Protein AF-A0AAV1F5H0-F1 (afdb_monomer_lite)

InterPro domains:
  IPR002553 Clathrin/coatomer adaptor, adaptin-like, N-terminal [PF01602] (37-139)
  IPR011989 Armadillo-like helical [G3DSA:1.25.10.10] (32-141)
  IPR016024 Armadillo-type fold [SSF48371] (38-141)
  IPR026739 AP complex subunit beta [PTHR11134] (19-136)

Organism: Xyrichtys novacula (NCBI:txid13765)

Radius of gyration: 30.46 Å; chains: 1; bounding box: 46×25×114 Å

Sequence (141 aa):
MSTSSAFNDEKGGSSSVGEPEYGHDPASGGIFSSDYKRHDDLKEMLDSNKDSLKLEAMKRIVAMIARGKNASDLFPAVVKNVACKNIEVKKLVYVYLVRYAEEQQDLALLSISTFQRGLKDPNQLIRASALRVLSYLIEHK

Secondary structure (DSSP, 8-state):
-------------------------TTS--SSSSSTTSSHHHHHHHHSS-HHHHHHHHHHHHHHHHTT---GGGHHHHHHGGG-S-HHHHHHHHHHHHHHHHH-HHHHHHTHHHHHHHTT-S-HHHHHHHHHHHHHHHHT-

Foldseek 3Di:
DDDDDDDDDDDDDDDDDDDPDPPDDVPDDPDPDPVVVVCVLLLVLLVDPDVVSLLVSLVVLLVCVVVVHDPLVCLVSLLVCCPPPDVSSVLSSLVVLLSCLVVPVVSNVVCLVSLVVQCVDPDPSSNVSSVVSVVSNVVVD

pLDDT: mean 75.67, std 20.92, range [33.12, 94.81]

Structure (mmCIF, N/CA/C/O backbone):
data_AF-A0AAV1F5H0-F1
#
_entry.id   AF-A0AAV1F5H0-F1
#
loop_
_atom_site.group_PDB
_atom_site.id
_atom_site.type_symbol
_atom_site.label_atom_id
_atom_site.label_alt_id
_atom_site.label_comp_id
_atom_site.label_asym_id
_atom_site.label_entity_id
_atom_site.label_seq_id
_atom_site.pdbx_PDB_ins_code
_atom_site.Cartn_x
_atom_site.Cartn_y
_atom_site.Cartn_z
_atom_site.occupancy
_atom_site.B_iso_or_equiv
_atom_site.auth_seq_id
_atom_site.auth_comp_id
_atom_site.auth_asym_id
_atom_site.auth_atom_id
_atom_site.pdbx_PDB_model_num
ATOM 1 N N . MET A 1 1 ? -15.104 -1.985 -97.644 1.00 36.28 1 MET A N 1
ATOM 2 C CA . MET A 1 1 ? -14.705 -3.339 -97.200 1.00 36.28 1 MET A CA 1
ATOM 3 C C . MET A 1 1 ? -14.717 -3.261 -95.677 1.00 36.28 1 MET A C 1
ATOM 5 O O . MET A 1 1 ? -13.962 -2.448 -95.175 1.00 36.28 1 MET A O 1
ATOM 9 N N . SER A 1 2 ? -15.626 -3.833 -94.885 1.00 38.56 2 SER A N 1
ATOM 10 C CA . SER A 1 2 ? -16.488 -5.032 -94.956 1.00 38.56 2 SER A CA 1
ATOM 11 C C . SER A 1 2 ? -17.682 -4.783 -93.987 1.00 38.56 2 SER A C 1
ATOM 13 O O . SER A 1 2 ? -17.483 -4.098 -92.990 1.00 38.56 2 SER A O 1
ATOM 15 N N . THR A 1 3 ? -18.963 -5.010 -94.328 1.00 37.62 3 THR A N 1
ATOM 16 C CA . THR A 1 3 ? -19.804 -6.213 -94.037 1.00 37.62 3 THR A CA 1
ATOM 17 C C . THR A 1 3 ? -19.513 -6.885 -92.681 1.00 37.62 3 THR A C 1
ATOM 19 O O . THR A 1 3 ? -18.356 -7.177 -92.419 1.00 37.62 3 THR A O 1
ATOM 22 N N . SER A 1 4 ? -20.433 -7.299 -91.804 1.00 38.16 4 SER A N 1
ATOM 23 C CA . SER A 1 4 ? -21.888 -7.173 -91.603 1.00 38.16 4 SER A CA 1
ATOM 24 C C . SER A 1 4 ? -22.244 -8.049 -90.379 1.00 38.16 4 SER A C 1
ATOM 26 O O . SER A 1 4 ? -21.709 -9.144 -90.270 1.00 38.16 4 SER A O 1
ATOM 28 N N . SER A 1 5 ? -23.180 -7.578 -89.547 1.00 39.59 5 SER A N 1
ATOM 29 C CA . SER A 1 5 ? -24.232 -8.322 -88.815 1.00 39.59 5 SER A CA 1
ATOM 30 C C . SER A 1 5 ? -23.941 -9.400 -87.743 1.00 39.59 5 SER A C 1
ATOM 32 O O . SER A 1 5 ? -23.450 -10.479 -88.040 1.00 39.59 5 SER A O 1
ATOM 34 N N . ALA A 1 6 ? -24.532 -9.121 -86.565 1.00 37.62 6 ALA A N 1
ATOM 35 C CA . ALA A 1 6 ? -25.369 -9.979 -85.698 1.00 37.62 6 ALA A CA 1
ATOM 36 C C . ALA A 1 6 ? -24.744 -11.136 -84.886 1.00 37.62 6 ALA A C 1
ATOM 38 O O . ALA A 1 6 ? -24.266 -12.103 -85.460 1.00 37.62 6 ALA A O 1
ATOM 39 N N . PHE A 1 7 ? -24.910 -11.113 -83.552 1.00 34.91 7 PHE A N 1
ATOM 40 C CA . PHE A 1 7 ? -25.901 -11.930 -82.814 1.00 34.91 7 PHE A CA 1
ATOM 41 C C . PHE A 1 7 ? -25.875 -11.632 -81.297 1.00 34.91 7 PHE A C 1
ATOM 43 O O . PHE A 1 7 ? -24.861 -11.192 -80.764 1.00 34.91 7 PHE A O 1
ATOM 50 N N . ASN A 1 8 ? -27.022 -11.836 -80.646 1.00 38.97 8 ASN A N 1
ATOM 51 C CA . ASN A 1 8 ? -27.360 -11.514 -79.255 1.00 38.97 8 ASN A CA 1
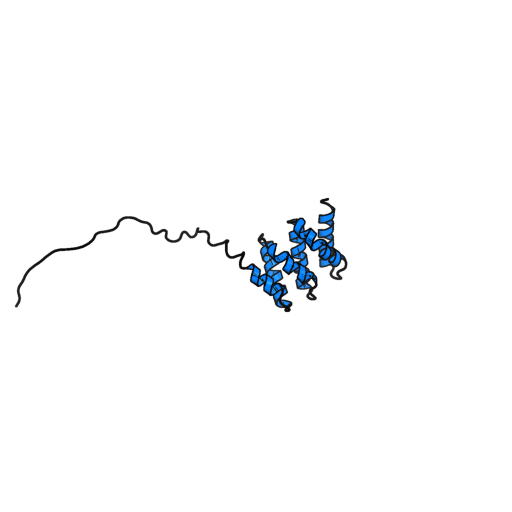ATOM 52 C C . ASN A 1 8 ? -27.191 -12.729 -78.305 1.00 38.97 8 ASN A C 1
ATOM 54 O O . ASN A 1 8 ? -27.139 -13.863 -78.777 1.00 38.97 8 ASN A O 1
ATOM 58 N N . ASP A 1 9 ? -27.246 -12.430 -76.998 1.00 39.53 9 ASP A N 1
ATOM 59 C CA . ASP A 1 9 ? -27.748 -13.229 -75.854 1.00 39.53 9 ASP A CA 1
ATOM 60 C C . ASP A 1 9 ? -26.816 -13.956 -74.854 1.00 39.53 9 ASP A C 1
ATOM 62 O O . ASP A 1 9 ? -25.896 -14.691 -75.199 1.00 39.53 9 ASP A O 1
ATOM 66 N N . GLU A 1 10 ? -27.241 -13.786 -73.584 1.00 35.56 10 GLU A N 1
ATOM 67 C CA . GLU A 1 10 ? -26.923 -14.479 -72.319 1.00 35.56 10 GLU A CA 1
ATOM 68 C C . GLU A 1 10 ? -25.560 -14.165 -71.647 1.00 35.56 10 GLU A C 1
ATOM 70 O O . GLU A 1 10 ? -24.514 -14.194 -72.272 1.00 35.56 10 GLU A O 1
ATOM 75 N N . LYS A 1 11 ? -25.439 -13.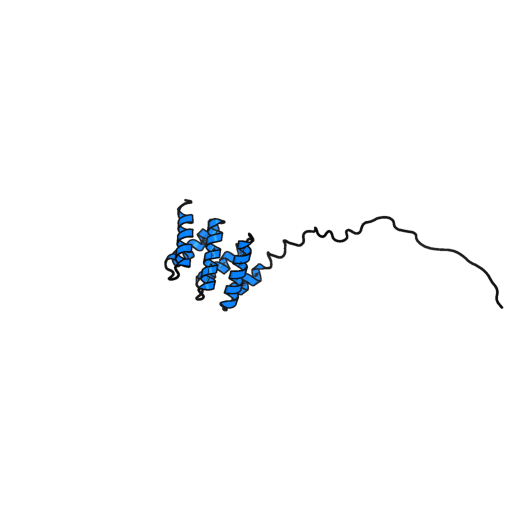877 -70.338 1.00 36.59 11 LYS A N 1
ATOM 76 C CA . LYS A 1 11 ? -26.312 -14.148 -69.184 1.00 36.59 11 LYS A CA 1
ATOM 77 C C . LYS A 1 11 ? -25.800 -13.412 -67.928 1.00 36.59 11 LYS A C 1
ATOM 79 O O . LYS A 1 11 ? -24.600 -13.410 -67.679 1.00 36.59 11 LYS A O 1
ATOM 84 N N . GLY A 1 12 ? -26.731 -12.972 -67.077 1.00 33.16 12 GLY A N 1
ATOM 85 C CA . GLY A 1 12 ? -26.558 -12.851 -65.618 1.00 33.16 12 GLY A CA 1
ATOM 86 C C . GLY A 1 12 ? -25.987 -11.516 -65.125 1.00 33.16 12 GLY A C 1
ATOM 87 O O . GLY A 1 12 ? -24.942 -11.076 -65.565 1.00 33.16 12 GLY A O 1
ATOM 88 N N . GLY A 1 13 ? -26.587 -10.803 -64.183 1.00 33.94 13 GLY A N 1
ATOM 89 C CA . GLY A 1 13 ? -27.751 -11.052 -63.351 1.00 33.94 13 GLY A CA 1
ATOM 90 C C . GLY A 1 13 ? -27.957 -9.786 -62.522 1.00 33.94 13 GLY A C 1
ATOM 91 O O . GLY A 1 13 ? -27.003 -9.180 -62.039 1.00 33.94 13 GLY A O 1
ATOM 92 N N . SER A 1 14 ? -29.207 -9.349 -62.464 1.00 38.09 14 SER A N 1
ATOM 93 C CA . SER A 1 14 ? -29.649 -8.083 -61.900 1.00 38.09 14 SER A CA 1
ATOM 9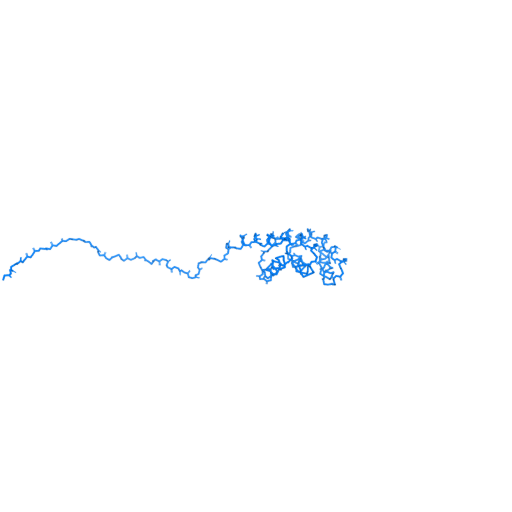4 C C . SER A 1 14 ? -29.526 -8.058 -60.373 1.00 38.09 14 SER A C 1
ATOM 96 O O . SER A 1 14 ? -29.934 -9.002 -59.706 1.00 38.09 14 SER A O 1
ATOM 98 N N . SER A 1 15 ? -29.028 -6.931 -59.854 1.00 39.69 15 SER A N 1
ATOM 99 C CA . SER A 1 15 ? -29.533 -6.221 -58.666 1.00 39.69 15 SER A CA 1
ATOM 100 C C . SER A 1 15 ? -30.039 -7.079 -57.495 1.00 39.69 15 SER A C 1
ATOM 102 O O . SER A 1 15 ? -31.229 -7.388 -57.421 1.00 39.69 15 SER A O 1
ATOM 104 N N . SER A 1 16 ? -29.158 -7.354 -56.527 1.00 33.75 16 SER A N 1
ATOM 105 C CA . SER A 1 16 ? -29.577 -7.786 -55.191 1.00 33.75 16 SER A CA 1
ATOM 106 C C . SER A 1 16 ? -29.979 -6.561 -54.372 1.00 33.75 16 SER A C 1
ATOM 108 O O . SER A 1 16 ? -29.150 -5.744 -53.974 1.00 33.75 16 SER A O 1
ATOM 110 N N . VAL A 1 17 ? -31.285 -6.430 -54.169 1.00 42.28 17 VAL A N 1
ATOM 111 C CA . VAL A 1 17 ? -31.885 -5.665 -53.079 1.00 42.28 17 VAL A CA 1
ATOM 112 C C . VAL A 1 17 ? -31.670 -6.452 -51.788 1.00 42.28 17 VAL A C 1
ATOM 114 O O . VAL A 1 17 ? -31.945 -7.646 -51.757 1.00 42.28 17 VAL A O 1
ATOM 117 N N . GLY A 1 18 ? -31.261 -5.752 -50.729 1.00 40.00 18 GLY A N 1
ATOM 118 C CA . GLY A 1 18 ? -31.423 -6.196 -49.346 1.00 40.00 18 GLY A CA 1
ATOM 119 C C . GLY A 1 18 ? -30.199 -6.868 -48.736 1.00 40.00 18 GLY A C 1
ATOM 120 O O . GLY A 1 18 ? -30.011 -8.060 -48.895 1.00 40.00 18 GLY A O 1
ATOM 121 N N . GLU A 1 19 ? -29.403 -6.091 -48.006 1.00 35.66 19 GLU A N 1
ATOM 122 C CA . GLU A 1 19 ? -29.169 -6.262 -46.565 1.00 35.66 19 GLU A CA 1
ATOM 123 C C . GLU A 1 19 ? -28.243 -5.123 -46.103 1.00 35.66 19 GLU A C 1
ATOM 125 O O . GLU A 1 19 ? -27.259 -4.820 -46.781 1.00 35.66 19 GLU A O 1
ATOM 130 N N . PRO A 1 20 ? -28.548 -4.420 -45.000 1.00 41.44 20 PRO A N 1
ATOM 131 C CA . PRO A 1 20 ? -27.574 -3.531 -44.397 1.00 41.44 20 PRO A CA 1
ATOM 132 C C . PRO A 1 20 ? -26.483 -4.415 -43.788 1.00 41.44 20 PRO A C 1
ATOM 134 O O . PRO A 1 20 ? -26.724 -5.115 -42.804 1.00 41.44 20 PRO A O 1
ATOM 137 N N . GLU A 1 21 ? -25.280 -4.393 -44.367 1.00 33.12 21 GLU A N 1
ATOM 138 C CA . GLU A 1 21 ? -24.094 -4.817 -43.630 1.00 33.12 21 GLU A CA 1
ATOM 139 C C . GLU A 1 21 ? -24.080 -4.027 -42.322 1.00 33.12 21 GLU A C 1
ATOM 141 O O . GLU A 1 21 ? -24.145 -2.795 -42.326 1.00 33.12 21 GLU A O 1
ATOM 146 N N . TYR A 1 22 ? -24.054 -4.760 -41.209 1.00 46.12 22 TYR A N 1
ATOM 147 C CA . TYR A 1 22 ? -23.954 -4.258 -39.843 1.00 46.12 22 TYR A CA 1
ATOM 148 C C . TYR A 1 22 ? -22.567 -3.612 -39.665 1.00 46.12 22 TYR A C 1
ATOM 150 O O . TYR A 1 22 ? -21.654 -4.143 -39.032 1.00 46.12 22 TYR A O 1
ATOM 158 N N . GLY A 1 23 ? -22.377 -2.481 -40.338 1.00 43.00 23 GLY A N 1
ATOM 159 C CA . GLY A 1 23 ? -21.166 -1.689 -40.372 1.00 43.00 23 GLY A CA 1
ATOM 160 C C . GLY A 1 23 ? -21.042 -0.920 -39.073 1.00 43.00 23 GLY A C 1
ATOM 161 O O . GLY A 1 23 ? -21.566 0.178 -38.952 1.00 43.00 23 GLY A O 1
ATOM 162 N N . HIS A 1 24 ? -20.344 -1.538 -38.121 1.00 54.47 24 HIS A N 1
ATOM 163 C CA . HIS A 1 24 ? -19.680 -0.903 -36.986 1.00 54.47 24 HIS A CA 1
ATOM 164 C C . HIS A 1 24 ? -20.493 0.204 -36.293 1.00 54.47 24 HIS A C 1
ATOM 166 O O . HIS A 1 24 ? -20.217 1.397 -36.420 1.00 54.47 24 HIS A O 1
ATOM 172 N N . ASP A 1 25 ? -21.449 -0.219 -35.469 1.00 40.06 25 ASP A N 1
ATOM 173 C CA . ASP A 1 25 ? -21.964 0.609 -34.384 1.00 40.06 25 ASP A CA 1
ATOM 174 C C . ASP A 1 25 ? -20.786 1.082 -33.505 1.00 40.06 25 ASP A C 1
ATOM 176 O O . ASP A 1 25 ? -20.114 0.242 -32.891 1.00 40.06 25 ASP A O 1
ATOM 180 N N . PRO A 1 26 ? -20.542 2.398 -33.340 1.00 52.53 26 PRO A N 1
ATOM 181 C CA . PRO A 1 26 ? -19.574 2.900 -32.360 1.00 52.53 26 PRO A CA 1
ATOM 182 C C . PRO A 1 26 ? -20.011 2.625 -30.904 1.00 52.53 26 PRO A C 1
ATOM 184 O O . PRO A 1 26 ? -19.328 3.026 -29.964 1.00 52.53 26 PRO A O 1
ATOM 187 N N . ALA A 1 27 ? -21.138 1.931 -30.707 1.00 49.25 27 ALA A N 1
ATOM 188 C CA . ALA A 1 27 ? -21.702 1.556 -29.418 1.00 49.25 27 ALA A CA 1
ATOM 189 C C . ALA A 1 27 ? -21.398 0.105 -28.979 1.00 49.25 27 ALA A C 1
ATOM 191 O O . ALA A 1 27 ? -21.834 -0.302 -27.902 1.00 49.25 27 ALA A O 1
ATOM 192 N N . SER A 1 28 ? -20.629 -0.685 -29.740 1.00 50.69 28 SER A N 1
ATOM 193 C CA . SER A 1 28 ? -20.367 -2.089 -29.380 1.00 50.69 28 SER A CA 1
ATOM 194 C C . SER A 1 28 ? -19.089 -2.283 -28.542 1.00 50.69 28 SER A C 1
ATOM 196 O O . SER A 1 28 ? -17.994 -2.527 -29.040 1.00 50.69 28 SER A O 1
ATOM 198 N N . GLY A 1 29 ? -19.237 -2.161 -27.220 1.00 51.41 29 GLY A N 1
ATOM 199 C CA . GLY A 1 29 ? -18.806 -3.202 -26.269 1.00 51.41 29 GLY A CA 1
ATOM 200 C C . GLY A 1 29 ? -17.326 -3.590 -26.096 1.00 51.41 29 GLY A C 1
ATOM 201 O O . GLY A 1 29 ? -17.061 -4.556 -25.386 1.00 51.41 29 GLY A O 1
ATOM 202 N N . GLY A 1 30 ? -16.344 -2.883 -26.656 1.00 47.91 30 GLY A N 1
ATOM 203 C CA . GLY A 1 30 ? -14.922 -3.279 -26.579 1.00 47.91 30 GLY A CA 1
ATOM 204 C C . GLY A 1 30 ? -14.133 -2.892 -25.312 1.00 47.91 30 GLY A C 1
ATOM 205 O O . GLY A 1 30 ? -12.904 -2.913 -25.346 1.00 47.91 30 GLY A O 1
ATOM 206 N N . ILE A 1 31 ? -14.773 -2.480 -24.212 1.00 58.47 31 ILE A N 1
ATOM 207 C CA . ILE A 1 31 ? -14.079 -1.716 -23.148 1.00 58.47 31 ILE A CA 1
ATOM 208 C C . ILE A 1 31 ? -13.658 -2.551 -21.918 1.00 58.47 31 ILE A C 1
ATOM 210 O O . ILE A 1 31 ? -12.755 -2.129 -21.201 1.00 58.47 31 ILE A O 1
ATOM 214 N N . PHE A 1 32 ? -14.200 -3.753 -21.675 1.00 53.03 32 PHE A N 1
ATOM 215 C CA . PHE A 1 32 ? -14.109 -4.371 -20.332 1.00 53.03 32 PHE A CA 1
ATOM 216 C C . PHE A 1 32 ? -13.440 -5.755 -20.196 1.00 53.03 32 PHE A C 1
ATOM 218 O O . PHE A 1 32 ? -13.455 -6.317 -19.105 1.00 53.03 32 PHE A O 1
ATOM 225 N N . SER A 1 33 ? -12.768 -6.301 -21.217 1.00 42.25 33 SER A N 1
ATOM 226 C CA . SER A 1 33 ? -12.035 -7.586 -21.065 1.00 42.25 33 SER A CA 1
ATOM 227 C C . SER A 1 33 ? -10.518 -7.459 -20.899 1.00 42.25 33 SER A C 1
ATOM 229 O O . SER A 1 33 ? -9.853 -8.427 -20.535 1.00 42.25 33 SER A O 1
ATOM 231 N N . SER A 1 34 ? -9.940 -6.283 -21.140 1.00 48.47 34 SER A N 1
ATOM 232 C CA . SER A 1 34 ? -8.482 -6.137 -21.185 1.00 48.47 34 SER A CA 1
ATOM 233 C C . SER A 1 34 ? -7.835 -5.900 -19.812 1.00 48.47 34 SER A C 1
ATOM 235 O O . SER A 1 34 ? -6.617 -6.011 -19.708 1.00 48.47 34 SER A O 1
ATOM 237 N N . ASP A 1 35 ? -8.605 -5.579 -18.768 1.00 54.22 35 ASP A N 1
ATOM 238 C CA . ASP A 1 35 ? -8.072 -5.241 -17.440 1.00 54.22 35 ASP A CA 1
ATOM 239 C C . ASP A 1 35 ? -7.612 -6.470 -16.626 1.00 54.22 35 ASP A C 1
ATOM 241 O O . ASP A 1 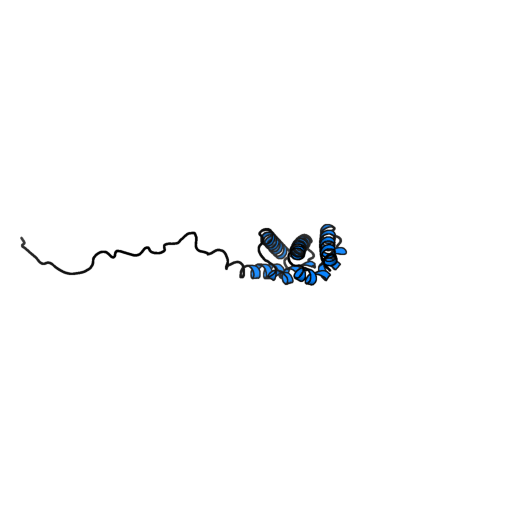35 ? -6.634 -6.376 -15.893 1.00 54.22 35 ASP A O 1
ATOM 245 N N . TYR A 1 36 ? -8.204 -7.653 -16.827 1.00 47.94 36 TYR A N 1
ATOM 246 C CA . TYR A 1 36 ? -7.841 -8.858 -16.060 1.00 47.94 36 TYR A CA 1
ATOM 247 C C . TYR A 1 36 ? -6.473 -9.452 -16.439 1.00 47.94 36 TYR A C 1
ATOM 249 O O . TYR A 1 36 ? -5.776 -9.975 -15.578 1.00 47.94 36 TYR A O 1
ATOM 257 N N . LYS A 1 37 ? -6.042 -9.313 -17.704 1.00 50.66 37 LYS A N 1
ATOM 258 C CA . LYS A 1 37 ? -4.675 -9.662 -18.155 1.00 50.66 37 LYS A CA 1
ATOM 259 C C . LYS A 1 37 ? -3.646 -8.538 -17.926 1.00 50.66 37 LYS A C 1
ATOM 261 O O . LYS A 1 37 ? -2.460 -8.765 -18.111 1.00 50.66 37 LYS A O 1
ATOM 266 N N . ARG A 1 38 ? -4.083 -7.328 -17.542 1.00 59.28 38 ARG A N 1
ATOM 267 C CA . ARG A 1 38 ? -3.240 -6.124 -17.325 1.00 59.28 38 ARG A CA 1
ATOM 268 C C . ARG A 1 38 ? -2.641 -6.021 -15.925 1.00 59.28 38 ARG A C 1
ATOM 270 O O . ARG A 1 38 ? -2.019 -5.018 -15.595 1.00 59.28 38 ARG A O 1
ATOM 277 N N . HIS A 1 39 ? -2.943 -6.960 -15.038 1.00 72.44 39 HIS A N 1
ATOM 278 C CA . HIS A 1 39 ? -2.433 -6.897 -13.672 1.00 72.44 39 HIS A CA 1
ATOM 279 C C . HIS A 1 39 ? -1.201 -7.785 -13.479 1.00 72.44 39 HIS A C 1
ATOM 281 O O . HIS A 1 39 ? -0.484 -7.587 -12.502 1.00 72.44 39 HIS A O 1
ATOM 287 N N . ASP A 1 40 ? -0.906 -8.707 -14.402 1.00 81.06 40 ASP A N 1
ATOM 288 C CA . ASP A 1 40 ? 0.294 -9.545 -14.313 1.00 81.06 40 ASP A CA 1
ATOM 289 C C . ASP A 1 40 ? 1.582 -8.727 -14.480 1.00 81.06 40 ASP A C 1
ATOM 291 O O . ASP A 1 40 ? 2.520 -8.933 -13.711 1.00 81.06 40 ASP A O 1
ATOM 295 N N . ASP A 1 41 ? 1.599 -7.711 -15.356 1.00 88.62 41 ASP A N 1
ATOM 296 C CA . ASP A 1 41 ? 2.737 -6.785 -15.454 1.00 88.62 41 ASP A CA 1
ATOM 297 C C . ASP A 1 41 ? 2.963 -6.020 -14.143 1.00 88.62 41 ASP A C 1
ATOM 299 O O . ASP A 1 41 ? 4.094 -5.882 -13.681 1.00 88.62 41 ASP A O 1
ATOM 303 N N . LEU A 1 42 ? 1.888 -5.591 -13.477 1.00 90.88 42 LEU A N 1
ATOM 304 C CA . LEU A 1 42 ? 1.987 -4.891 -12.196 1.00 90.88 42 LEU A CA 1
ATOM 305 C C . LEU A 1 42 ? 2.522 -5.799 -11.087 1.00 90.88 42 LEU A C 1
ATOM 307 O O . LEU A 1 42 ? 3.313 -5.340 -10.262 1.00 90.88 42 LEU A O 1
ATOM 311 N N . LYS A 1 43 ? 2.121 -7.077 -11.066 1.00 90.81 43 LYS A N 1
ATOM 312 C CA . LYS A 1 43 ? 2.667 -8.067 -10.124 1.00 90.81 43 LYS A CA 1
ATOM 313 C C . LYS A 1 43 ? 4.162 -8.259 -10.353 1.00 90.81 43 LYS A C 1
ATOM 315 O O . LYS A 1 43 ? 4.929 -8.170 -9.399 1.00 90.81 43 LYS A O 1
ATOM 320 N N . GLU A 1 44 ? 4.580 -8.435 -11.604 1.00 90.69 44 GLU A N 1
ATOM 321 C CA . GLU A 1 44 ? 5.992 -8.599 -11.955 1.00 90.69 44 GLU A CA 1
ATOM 322 C C . GLU A 1 44 ? 6.820 -7.360 -11.570 1.00 90.69 44 GLU A C 1
ATOM 324 O O . GLU A 1 44 ? 7.881 -7.471 -10.950 1.00 90.69 44 GLU A O 1
ATOM 329 N N . MET A 1 45 ? 6.305 -6.158 -11.846 1.00 91.31 45 MET A N 1
ATOM 330 C CA . MET A 1 45 ? 6.949 -4.903 -11.449 1.00 91.31 45 MET A CA 1
ATOM 331 C C . MET A 1 45 ? 7.059 -4.755 -9.923 1.00 91.31 45 MET A C 1
ATOM 333 O O . MET A 1 45 ? 8.070 -4.244 -9.434 1.00 91.31 45 MET A O 1
ATOM 337 N N . LEU A 1 46 ? 6.052 -5.211 -9.166 1.00 91.81 46 LEU A N 1
ATOM 338 C CA . LEU A 1 46 ? 6.065 -5.223 -7.697 1.00 91.81 46 LEU A CA 1
ATOM 339 C C . LEU A 1 46 ? 7.031 -6.262 -7.111 1.00 91.81 46 LEU A C 1
ATOM 341 O O . LEU A 1 46 ? 7.584 -6.030 -6.031 1.00 91.81 46 LEU A O 1
ATOM 345 N N . ASP A 1 47 ? 7.247 -7.382 -7.800 1.00 91.62 47 ASP A N 1
ATOM 346 C CA . ASP A 1 47 ? 8.201 -8.421 -7.398 1.00 91.62 47 ASP A CA 1
ATOM 347 C C . ASP A 1 47 ? 9.643 -8.135 -7.842 1.00 91.62 47 ASP A C 1
ATOM 349 O O . ASP A 1 47 ? 10.586 -8.704 -7.285 1.00 91.62 47 ASP A O 1
ATOM 353 N N . SER A 1 48 ? 9.842 -7.214 -8.787 1.00 91.44 48 SER A N 1
ATOM 354 C CA . SER A 1 48 ? 11.168 -6.804 -9.248 1.00 91.44 48 SER A CA 1
ATOM 355 C C . SER A 1 48 ? 12.046 -6.270 -8.113 1.00 91.44 48 SER A C 1
ATOM 357 O O . SER A 1 48 ? 11.575 -5.632 -7.178 1.00 91.44 48 SER A O 1
ATOM 359 N N . ASN A 1 49 ? 13.366 -6.436 -8.208 1.00 90.31 49 ASN A N 1
ATOM 360 C CA . ASN A 1 49 ? 14.294 -5.909 -7.200 1.00 90.31 49 ASN A CA 1
ATOM 361 C C . ASN A 1 49 ? 14.538 -4.388 -7.322 1.00 90.31 49 ASN A C 1
ATOM 363 O O . ASN A 1 49 ? 15.230 -3.795 -6.497 1.00 90.31 49 ASN A O 1
ATOM 367 N N . LYS A 1 50 ? 14.002 -3.743 -8.366 1.00 92.31 50 LYS A N 1
ATOM 368 C CA . LYS A 1 50 ? 14.192 -2.311 -8.626 1.00 92.31 50 LYS A CA 1
ATOM 369 C C . LYS A 1 50 ? 13.073 -1.494 -7.985 1.00 92.31 50 LYS A C 1
ATOM 371 O O . LYS A 1 50 ? 11.929 -1.559 -8.426 1.00 92.31 50 LYS A O 1
ATOM 376 N N . ASP A 1 51 ? 13.421 -0.641 -7.022 1.00 91.50 51 ASP A N 1
ATOM 377 C CA . ASP A 1 51 ? 12.455 0.250 -6.361 1.00 91.50 51 ASP A CA 1
ATOM 378 C C . ASP A 1 51 ? 11.728 1.187 -7.343 1.00 91.50 51 ASP A 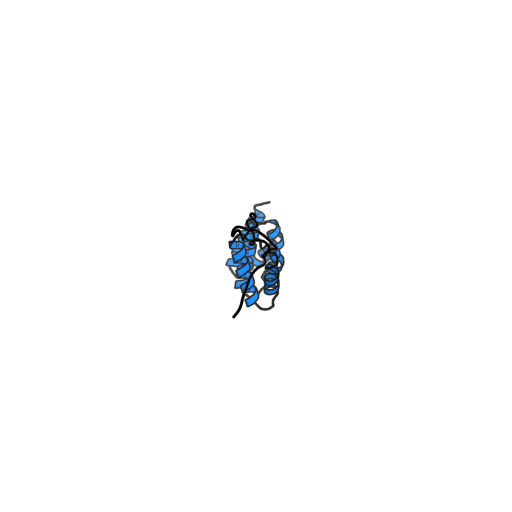C 1
ATOM 380 O O . ASP A 1 51 ? 10.566 1.518 -7.120 1.00 91.50 51 ASP A O 1
ATOM 384 N N . SER A 1 52 ? 12.366 1.578 -8.452 1.00 92.88 52 SER A N 1
ATOM 385 C CA . SER A 1 52 ? 11.735 2.400 -9.495 1.00 92.88 52 SER A CA 1
ATOM 386 C C . SER A 1 52 ? 10.533 1.708 -10.145 1.00 92.88 52 SER A C 1
ATOM 388 O O . SER A 1 52 ? 9.500 2.345 -10.328 1.00 92.88 52 SER A O 1
ATOM 390 N N . LEU A 1 53 ? 10.639 0.404 -10.433 1.00 93.31 53 LEU A N 1
ATOM 391 C CA . LEU A 1 53 ? 9.544 -0.369 -11.032 1.00 93.31 53 LEU A CA 1
ATOM 392 C C . LEU A 1 53 ? 8.401 -0.558 -10.034 1.00 93.31 53 LEU A C 1
ATOM 394 O O . LEU A 1 53 ? 7.238 -0.355 -10.375 1.00 93.31 53 LEU A O 1
ATOM 398 N N . LYS A 1 54 ? 8.732 -0.839 -8.770 1.00 94.25 54 LYS A N 1
ATOM 399 C CA . LYS A 1 54 ? 7.739 -0.920 -7.690 1.00 94.25 54 LYS A CA 1
ATOM 400 C C . LYS A 1 54 ? 6.980 0.388 -7.522 1.00 94.25 54 LYS A C 1
ATOM 402 O O . LYS A 1 54 ? 5.763 0.384 -7.363 1.00 94.25 54 LYS A O 1
ATOM 407 N N . LEU A 1 55 ? 7.693 1.513 -7.551 1.00 94.19 55 LEU A N 1
ATOM 408 C CA . LEU A 1 55 ? 7.100 2.838 -7.416 1.00 94.19 55 LEU A CA 1
ATOM 409 C C . LEU A 1 55 ? 6.127 3.135 -8.559 1.00 94.19 55 LEU A C 1
ATOM 411 O O . LEU A 1 55 ? 5.028 3.632 -8.313 1.00 94.19 55 LEU A O 1
ATOM 415 N N . GLU A 1 56 ? 6.519 2.826 -9.792 1.00 93.94 56 GLU A N 1
ATOM 416 C CA . GLU A 1 56 ? 5.671 3.006 -10.969 1.00 93.94 56 GLU A CA 1
ATOM 417 C C . GLU A 1 56 ? 4.410 2.135 -10.895 1.00 93.94 56 GLU A C 1
ATOM 419 O O . GLU A 1 56 ? 3.296 2.651 -11.042 1.00 93.94 56 GLU A O 1
ATOM 424 N N . ALA A 1 57 ? 4.565 0.851 -10.557 1.00 93.88 57 ALA A N 1
ATOM 425 C CA . ALA A 1 57 ? 3.443 -0.062 -10.365 1.00 93.88 57 ALA A CA 1
ATOM 426 C C . ALA A 1 57 ? 2.488 0.442 -9.276 1.00 93.88 57 ALA A C 1
ATOM 428 O O . ALA A 1 57 ? 1.285 0.557 -9.510 1.00 93.88 57 ALA A O 1
ATOM 429 N N . MET A 1 58 ? 3.012 0.846 -8.114 1.00 94.81 58 MET A N 1
ATOM 430 C CA . MET A 1 58 ? 2.197 1.377 -7.019 1.00 94.81 58 MET A CA 1
ATOM 431 C C . MET A 1 58 ? 1.430 2.644 -7.412 1.00 94.81 58 MET A C 1
ATOM 433 O O . MET A 1 58 ? 0.251 2.769 -7.079 1.00 94.81 58 MET A O 1
ATOM 437 N N . LYS A 1 59 ? 2.053 3.575 -8.147 1.00 94.12 59 LYS A N 1
ATOM 438 C CA . LYS A 1 59 ? 1.367 4.781 -8.645 1.00 94.12 59 LYS A CA 1
ATOM 439 C C . LYS A 1 59 ? 0.208 4.414 -9.568 1.00 94.12 59 LYS A C 1
ATOM 441 O O . LYS A 1 59 ? -0.881 4.977 -9.438 1.00 94.12 59 LYS A O 1
ATOM 446 N N . ARG A 1 60 ? 0.423 3.451 -10.467 1.00 92.81 60 ARG A N 1
ATOM 447 C CA . ARG A 1 60 ? -0.606 2.973 -11.396 1.00 92.81 60 ARG A CA 1
ATOM 448 C C . ARG A 1 60 ? -1.754 2.285 -10.660 1.00 92.81 60 ARG A C 1
ATOM 450 O O . ARG A 1 60 ? -2.906 2.593 -10.944 1.00 92.81 60 ARG A O 1
ATOM 457 N N . ILE A 1 61 ? -1.455 1.450 -9.667 1.00 92.62 61 ILE A N 1
ATOM 458 C CA . ILE A 1 61 ? -2.461 0.794 -8.818 1.00 92.62 61 ILE A CA 1
ATOM 459 C C . ILE A 1 61 ? -3.314 1.825 -8.073 1.00 92.62 61 ILE A C 1
ATOM 461 O O . ILE A 1 61 ? -4.541 1.764 -8.133 1.00 92.62 61 ILE A O 1
ATOM 465 N N . VAL A 1 62 ? -2.691 2.815 -7.427 1.00 92.25 62 VAL A N 1
ATOM 466 C CA . VAL A 1 62 ? -3.428 3.877 -6.720 1.00 92.25 62 VAL A CA 1
ATOM 467 C C . VAL A 1 62 ? -4.301 4.683 -7.687 1.00 92.25 62 VAL A C 1
ATOM 469 O O . VAL A 1 62 ? -5.447 4.988 -7.360 1.00 92.25 62 VAL A O 1
ATOM 472 N N . ALA A 1 63 ? -3.813 4.975 -8.896 1.00 90.81 63 ALA A N 1
ATOM 473 C CA . ALA A 1 63 ? -4.605 5.650 -9.923 1.00 90.81 63 ALA A CA 1
ATOM 474 C C . ALA A 1 63 ? -5.798 4.807 -10.414 1.00 90.81 63 ALA A C 1
ATOM 476 O O . ALA A 1 63 ? -6.841 5.370 -10.741 1.00 90.81 63 ALA A O 1
ATOM 477 N N . MET A 1 64 ? -5.672 3.477 -10.464 1.00 89.06 64 MET A N 1
ATOM 478 C CA . MET A 1 64 ? -6.782 2.580 -10.807 1.00 89.06 64 MET A CA 1
ATOM 479 C C . MET A 1 64 ? -7.864 2.584 -9.725 1.00 89.06 64 MET A C 1
ATOM 481 O O . MET A 1 64 ? -9.035 2.769 -10.047 1.00 89.06 64 MET A O 1
ATOM 485 N N . ILE A 1 65 ? -7.475 2.485 -8.453 1.00 88.62 65 ILE A N 1
ATOM 486 C CA . ILE A 1 65 ? -8.415 2.522 -7.320 1.00 88.62 65 ILE A CA 1
ATOM 487 C C . ILE A 1 65 ? -9.098 3.885 -7.225 1.00 88.62 65 ILE A C 1
ATOM 489 O O . ILE A 1 65 ? -10.300 3.960 -7.012 1.00 88.62 65 ILE A O 1
ATOM 493 N N . ALA A 1 66 ? -8.367 4.977 -7.470 1.00 87.50 66 ALA A N 1
ATOM 494 C CA . ALA A 1 66 ? -8.949 6.319 -7.521 1.00 87.50 66 ALA A CA 1
ATOM 495 C C . ALA A 1 66 ? -10.013 6.479 -8.627 1.00 87.50 66 ALA A C 1
ATOM 497 O O . ALA A 1 66 ? -10.843 7.379 -8.550 1.00 87.50 66 ALA A O 1
ATOM 498 N N . ARG A 1 67 ? -9.998 5.610 -9.647 1.00 87.94 67 ARG A N 1
ATOM 499 C CA . ARG A 1 67 ? -11.016 5.531 -10.707 1.00 87.94 67 ARG A CA 1
ATOM 500 C C . ARG A 1 67 ? -12.126 4.515 -10.399 1.00 87.94 67 ARG A C 1
ATOM 502 O O . ARG A 1 67 ? -12.941 4.255 -11.276 1.00 87.94 67 ARG A O 1
ATOM 509 N N . GLY A 1 68 ? -12.134 3.912 -9.208 1.00 83.38 68 GLY A N 1
ATOM 510 C CA . GLY A 1 68 ? -13.090 2.874 -8.813 1.00 83.38 68 GLY A CA 1
ATOM 511 C C . GLY A 1 68 ? -12.839 1.510 -9.464 1.00 83.38 68 GLY A C 1
ATOM 512 O O . GLY A 1 68 ? -13.748 0.688 -9.530 1.00 83.38 68 GLY A O 1
ATOM 513 N N . LYS A 1 69 ? -11.633 1.257 -9.996 1.00 85.81 69 LYS A N 1
ATOM 514 C CA . LYS A 1 69 ? -11.279 -0.068 -10.524 1.00 85.81 69 LYS A CA 1
ATOM 515 C C . LYS A 1 69 ? -10.803 -0.983 -9.400 1.00 85.81 69 LYS A C 1
ATOM 517 O O . LYS A 1 69 ? -9.927 -0.608 -8.620 1.00 85.81 69 LYS A O 1
ATOM 522 N N . ASN A 1 70 ? -11.302 -2.216 -9.408 1.00 83.44 70 ASN A N 1
ATOM 523 C CA . ASN A 1 70 ? -10.874 -3.262 -8.489 1.00 83.44 70 ASN A CA 1
ATOM 524 C C . ASN A 1 70 ? -9.437 -3.700 -8.795 1.00 83.44 70 ASN A C 1
ATOM 526 O O . ASN A 1 70 ? -9.106 -4.084 -9.915 1.00 83.44 70 ASN A O 1
ATOM 530 N N . ALA A 1 71 ? -8.590 -3.649 -7.775 1.00 87.25 71 ALA A N 1
ATOM 531 C CA . ALA A 1 71 ? -7.196 -4.085 -7.792 1.00 87.25 71 ALA A CA 1
ATOM 532 C C . ALA A 1 71 ? -6.888 -5.034 -6.616 1.00 87.25 71 ALA A C 1
ATOM 534 O O . ALA A 1 71 ? -5.723 -5.249 -6.292 1.00 87.25 71 ALA A O 1
ATOM 535 N N . SER A 1 72 ? -7.923 -5.604 -5.992 1.00 85.88 72 SER A N 1
ATOM 536 C CA . SER A 1 72 ? -7.839 -6.514 -4.843 1.00 85.88 72 SER A CA 1
ATOM 537 C C . SER A 1 72 ? -6.962 -7.737 -5.120 1.00 85.88 72 SER A C 1
ATOM 539 O O . SER A 1 72 ? -6.237 -8.182 -4.235 1.00 85.88 72 SER A O 1
ATOM 541 N N . ASP A 1 73 ? -6.926 -8.223 -6.363 1.00 87.88 73 ASP A N 1
ATOM 542 C CA . ASP A 1 73 ? -6.079 -9.349 -6.788 1.00 87.88 73 ASP A CA 1
ATOM 543 C C . ASP A 1 73 ? -4.569 -9.072 -6.646 1.00 87.88 73 ASP A C 1
ATOM 545 O O . ASP A 1 73 ? -3.748 -9.994 -6.652 1.00 87.88 73 ASP A O 1
ATOM 549 N N . LEU A 1 74 ? -4.180 -7.797 -6.530 1.00 88.88 74 LEU A N 1
ATOM 550 C CA . LEU A 1 74 ? -2.799 -7.364 -6.307 1.00 88.88 74 LEU A CA 1
ATOM 551 C C . LEU A 1 74 ? -2.437 -7.310 -4.820 1.00 88.88 74 LEU A C 1
ATOM 553 O O . LEU A 1 74 ? -1.277 -7.065 -4.488 1.00 88.88 74 LEU A O 1
ATOM 557 N N . PHE A 1 75 ? -3.386 -7.564 -3.919 1.00 89.00 75 PHE A N 1
ATOM 558 C CA . PHE A 1 75 ? -3.192 -7.413 -2.481 1.00 89.00 75 PHE A CA 1
ATOM 559 C C . PHE A 1 75 ? -1.964 -8.165 -1.939 1.00 89.00 75 PHE A C 1
ATOM 561 O O . PHE A 1 75 ? -1.142 -7.520 -1.282 1.00 89.00 75 PHE A O 1
ATOM 568 N N . PRO A 1 76 ? -1.731 -9.459 -2.248 1.00 89.69 76 PRO A N 1
ATOM 569 C CA . PRO A 1 76 ? -0.547 -10.161 -1.748 1.00 89.69 76 PRO A CA 1
ATOM 570 C C . PRO A 1 76 ? 0.765 -9.537 -2.250 1.00 89.69 76 PRO A C 1
ATOM 572 O O . PRO A 1 76 ? 1.723 -9.394 -1.486 1.00 89.69 76 PRO A O 1
ATOM 575 N N . ALA A 1 77 ? 0.793 -9.108 -3.517 1.00 91.25 77 ALA A N 1
ATOM 576 C CA . ALA A 1 77 ? 1.954 -8.462 -4.128 1.00 91.25 77 ALA A CA 1
ATOM 577 C C . ALA A 1 77 ? 2.233 -7.085 -3.497 1.00 91.25 77 ALA A C 1
ATOM 579 O O . ALA A 1 77 ? 3.385 -6.729 -3.243 1.00 91.25 77 ALA A O 1
ATOM 580 N N . VAL A 1 78 ? 1.187 -6.321 -3.179 1.00 91.81 78 VAL A N 1
ATOM 581 C CA . VAL A 1 78 ? 1.297 -5.008 -2.529 1.00 91.81 78 VAL A CA 1
ATOM 582 C C . VAL A 1 78 ? 1.744 -5.146 -1.068 1.00 91.81 78 VAL A C 1
ATOM 584 O O . VAL A 1 78 ? 2.670 -4.453 -0.641 1.00 91.81 78 VAL A O 1
ATOM 587 N N . VAL A 1 79 ? 1.157 -6.075 -0.304 1.00 89.75 79 VAL A N 1
ATOM 588 C CA . VAL A 1 79 ? 1.480 -6.284 1.121 1.00 89.75 79 VAL A CA 1
ATOM 589 C C . VAL A 1 79 ? 2.923 -6.744 1.317 1.00 89.75 79 VAL A C 1
ATOM 591 O O . VAL A 1 79 ? 3.586 -6.285 2.242 1.00 89.75 79 VAL A O 1
ATOM 594 N N . LYS A 1 80 ? 3.474 -7.574 0.427 1.00 90.00 80 LYS A N 1
ATOM 595 C CA . LYS A 1 80 ? 4.895 -7.967 0.482 1.00 90.00 80 LYS A CA 1
ATOM 596 C C . LYS A 1 80 ? 5.845 -6.759 0.421 1.00 90.00 80 LYS A C 1
ATOM 598 O O . LYS A 1 80 ? 6.924 -6.779 1.015 1.00 90.00 80 LYS A O 1
ATOM 603 N N . ASN A 1 81 ? 5.435 -5.685 -0.252 1.00 90.50 81 ASN A N 1
ATOM 604 C CA . ASN A 1 81 ? 6.242 -4.483 -0.454 1.00 90.50 81 ASN A CA 1
ATOM 605 C C . ASN A 1 81 ? 6.190 -3.478 0.713 1.00 90.50 81 ASN A C 1
ATOM 607 O O . ASN A 1 81 ? 6.878 -2.456 0.678 1.00 90.50 81 ASN A O 1
ATOM 611 N N . VAL A 1 82 ? 5.475 -3.780 1.803 1.00 87.75 82 VAL A N 1
ATOM 612 C CA . VAL A 1 82 ? 5.454 -2.945 3.026 1.00 87.75 82 VAL A CA 1
ATOM 61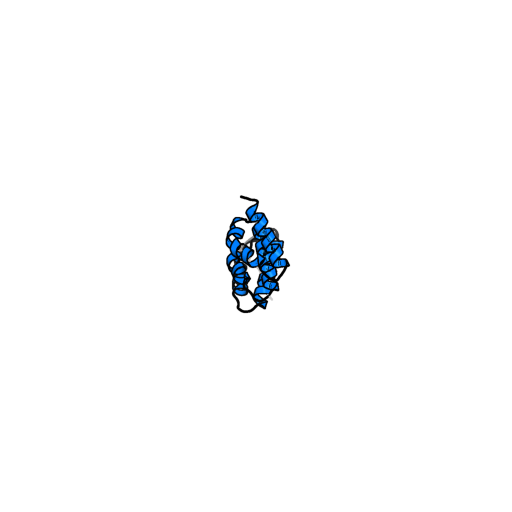3 C C . VAL A 1 82 ? 6.825 -2.848 3.699 1.00 87.75 82 VAL A C 1
ATOM 615 O O . VAL A 1 82 ? 7.094 -1.901 4.432 1.00 87.75 82 VAL A O 1
ATOM 618 N N . ALA A 1 83 ? 7.700 -3.826 3.454 1.00 83.00 83 ALA A N 1
ATOM 619 C CA . ALA A 1 83 ? 9.056 -3.881 3.991 1.00 83.00 83 ALA A CA 1
ATOM 620 C C . ALA A 1 83 ? 10.095 -3.184 3.091 1.00 83.00 83 ALA A C 1
ATOM 622 O O . ALA A 1 83 ? 11.285 -3.199 3.414 1.00 83.00 83 ALA A O 1
ATOM 623 N N . CYS A 1 84 ? 9.680 -2.569 1.974 1.00 86.56 84 CYS A N 1
ATOM 624 C CA . CYS A 1 84 ? 10.597 -1.853 1.090 1.00 86.56 84 CYS A CA 1
ATOM 625 C C . CYS A 1 84 ? 11.338 -0.728 1.825 1.00 86.56 84 CYS A C 1
ATOM 627 O O . CYS A 1 84 ? 10.791 -0.048 2.696 1.00 86.56 84 CYS A O 1
ATOM 629 N N . LYS A 1 85 ? 12.600 -0.502 1.444 1.00 87.31 85 LYS A N 1
ATOM 630 C CA . LYS A 1 85 ? 13.407 0.606 1.980 1.00 87.31 85 LYS A CA 1
ATOM 631 C C . LYS A 1 85 ? 12.918 1.953 1.447 1.00 87.31 85 LYS A C 1
ATOM 633 O O . LYS A 1 85 ? 12.949 2.944 2.173 1.00 87.31 85 LYS A O 1
ATOM 638 N N . ASN A 1 86 ? 12.423 1.974 0.209 1.00 89.69 86 ASN A N 1
ATOM 639 C CA . ASN A 1 86 ? 11.885 3.170 -0.417 1.00 89.69 86 ASN A CA 1
ATOM 640 C C . ASN A 1 86 ? 10.606 3.653 0.300 1.00 89.69 86 ASN A C 1
ATOM 642 O O . ASN A 1 86 ? 9.576 2.974 0.325 1.00 89.69 86 ASN A O 1
ATOM 646 N N . ILE A 1 87 ? 10.683 4.852 0.882 1.00 89.81 87 ILE A N 1
ATOM 647 C CA . ILE A 1 87 ? 9.599 5.461 1.661 1.00 89.81 87 ILE A CA 1
ATOM 648 C C . ILE A 1 87 ? 8.399 5.831 0.783 1.00 89.81 87 ILE A C 1
ATOM 650 O O . ILE A 1 87 ? 7.265 5.757 1.251 1.00 89.81 87 ILE A O 1
ATOM 654 N N . GLU A 1 88 ? 8.611 6.215 -0.475 1.00 91.56 88 GLU A N 1
ATOM 655 C CA . GLU A 1 88 ? 7.521 6.575 -1.387 1.00 91.56 88 GLU A CA 1
ATOM 656 C C . GLU A 1 88 ? 6.664 5.360 -1.734 1.00 91.56 88 GLU A C 1
ATOM 658 O O . GLU A 1 88 ? 5.437 5.433 -1.657 1.00 91.56 88 GLU A O 1
ATOM 663 N N . VAL A 1 89 ? 7.308 4.223 -2.019 1.00 93.00 89 VAL A N 1
ATOM 664 C CA . VAL A 1 89 ? 6.617 2.942 -2.225 1.00 93.00 89 VAL A CA 1
ATOM 665 C C . VAL A 1 89 ? 5.795 2.604 -0.986 1.00 93.00 89 VAL A C 1
ATOM 667 O O . VAL A 1 89 ? 4.595 2.367 -1.100 1.00 93.00 89 VAL A O 1
ATOM 670 N N . LYS A 1 90 ? 6.399 2.681 0.210 1.00 91.06 90 LYS A N 1
ATOM 671 C CA . LYS A 1 90 ? 5.677 2.422 1.464 1.00 91.06 90 LYS A CA 1
ATOM 672 C C . LYS A 1 90 ? 4.463 3.332 1.632 1.00 91.06 90 LYS A C 1
ATOM 674 O O . LYS A 1 90 ? 3.383 2.833 1.921 1.00 91.06 90 LYS A O 1
ATOM 679 N N . LYS A 1 91 ? 4.587 4.641 1.395 1.00 91.19 91 LYS A N 1
ATOM 680 C CA . LYS A 1 91 ? 3.441 5.565 1.472 1.00 91.19 91 LYS A CA 1
ATOM 681 C C . LYS A 1 91 ? 2.294 5.130 0.559 1.00 91.19 91 LYS A C 1
ATOM 683 O O . LYS A 1 91 ? 1.156 5.087 1.014 1.00 91.19 91 LYS A O 1
ATOM 688 N N . LEU A 1 92 ? 2.584 4.773 -0.692 1.00 93.56 92 LEU A N 1
ATOM 689 C CA . LEU A 1 92 ? 1.557 4.319 -1.635 1.00 93.56 92 LEU A CA 1
ATOM 690 C C . LEU A 1 92 ? 0.928 2.988 -1.212 1.00 93.56 92 LEU A C 1
ATOM 692 O O . LEU A 1 92 ? -0.276 2.812 -1.374 1.00 93.56 92 LEU A O 1
ATOM 696 N N . VAL A 1 93 ? 1.715 2.079 -0.631 1.00 92.94 93 VAL A N 1
ATOM 697 C CA . VAL A 1 93 ? 1.207 0.814 -0.084 1.00 92.94 93 VAL A CA 1
ATOM 698 C C . VAL A 1 93 ? 0.220 1.090 1.048 1.00 92.94 93 VAL A C 1
ATOM 700 O O . VAL A 1 93 ? -0.875 0.540 1.051 1.00 92.94 93 VAL A O 1
ATOM 703 N N . TYR A 1 94 ? 0.543 1.996 1.972 1.00 91.31 94 TYR A N 1
ATOM 704 C CA . TYR A 1 94 ? -0.390 2.356 3.042 1.00 91.31 94 TYR A CA 1
ATOM 705 C C . TYR A 1 94 ? -1.641 3.072 2.515 1.00 91.31 94 TYR A C 1
ATOM 707 O O . TYR A 1 94 ? -2.729 2.787 3.003 1.00 91.31 94 TYR A O 1
ATOM 715 N N . VAL A 1 95 ? -1.533 3.924 1.487 1.00 91.50 95 VAL A N 1
ATOM 716 C CA . VAL A 1 95 ? -2.713 4.523 0.827 1.00 91.50 95 VAL A CA 1
ATOM 717 C C . VAL A 1 95 ? -3.622 3.445 0.235 1.00 91.50 95 VAL A C 1
ATOM 719 O O . VAL A 1 95 ? -4.834 3.500 0.435 1.00 91.50 95 VAL A O 1
ATOM 722 N N . TYR A 1 96 ? -3.044 2.459 -0.455 1.00 92.19 96 TYR A N 1
ATOM 723 C CA . TYR A 1 96 ? -3.777 1.308 -0.978 1.00 92.19 96 TYR A CA 1
ATOM 724 C C . TYR A 1 96 ? -4.513 0.570 0.149 1.00 92.19 96 TYR A C 1
ATOM 726 O O . TYR A 1 96 ? -5.723 0.377 0.073 1.00 92.19 96 TYR A O 1
ATOM 734 N N . LEU A 1 97 ? -3.802 0.217 1.223 1.00 89.44 97 LEU A N 1
ATOM 735 C CA . LEU A 1 97 ? -4.373 -0.574 2.312 1.00 89.44 97 LEU A CA 1
ATOM 736 C C . LEU A 1 97 ? -5.474 0.175 3.077 1.00 89.44 97 LEU A C 1
ATOM 738 O O . LEU A 1 97 ? -6.459 -0.442 3.463 1.00 89.44 97 LEU A O 1
ATOM 742 N N . VAL A 1 98 ? -5.343 1.492 3.272 1.00 89.00 98 VAL A N 1
ATOM 743 C CA . VAL A 1 98 ? -6.391 2.313 3.907 1.00 89.00 98 VAL A CA 1
ATOM 744 C C . VAL A 1 98 ? -7.673 2.298 3.078 1.00 89.00 98 VAL A C 1
ATOM 746 O O . VAL A 1 98 ? -8.748 2.128 3.640 1.00 89.00 98 VAL A O 1
ATOM 749 N N . ARG A 1 99 ? -7.568 2.436 1.749 1.00 88.38 99 ARG A N 1
ATOM 750 C CA . ARG A 1 99 ? -8.748 2.435 0.870 1.00 88.38 99 ARG A CA 1
ATOM 751 C C . ARG A 1 99 ? -9.478 1.100 0.902 1.00 88.38 99 ARG A C 1
ATOM 753 O O . ARG A 1 99 ? -10.689 1.085 1.078 1.00 88.38 99 ARG A O 1
ATOM 760 N N . TYR A 1 100 ? -8.740 -0.006 0.830 1.00 86.31 100 TYR A N 1
ATOM 761 C CA . TYR A 1 100 ? -9.349 -1.330 0.955 1.00 86.31 100 TYR A CA 1
ATOM 762 C C . TYR A 1 100 ? -9.879 -1.619 2.353 1.00 86.31 100 TYR A C 1
ATOM 764 O O . TYR A 1 100 ? -10.809 -2.397 2.468 1.00 86.31 100 TYR A O 1
ATOM 772 N N . ALA A 1 101 ? -9.348 -1.004 3.408 1.00 83.75 101 ALA A N 1
ATOM 773 C CA . ALA A 1 101 ? -9.921 -1.166 4.738 1.00 83.75 101 ALA A CA 1
ATOM 774 C C . ALA A 1 101 ? -11.294 -0.517 4.884 1.00 83.75 101 ALA A C 1
ATOM 776 O O . ALA A 1 101 ? -12.142 -1.081 5.562 1.00 83.75 101 ALA A O 1
ATOM 777 N N . GLU A 1 102 ? -11.509 0.628 4.237 1.00 81.31 102 GLU A N 1
ATOM 778 C CA . GLU A 1 102 ? -12.801 1.320 4.246 1.00 81.31 102 GLU A CA 1
ATOM 779 C C . GLU A 1 102 ? -13.844 0.605 3.358 1.00 81.31 102 GLU A C 1
ATOM 781 O O . GLU A 1 102 ? -15.033 0.667 3.651 1.00 81.31 102 GLU A O 1
ATOM 786 N N . GLU A 1 103 ? -13.416 -0.088 2.294 1.00 81.75 103 GLU A N 1
ATOM 787 C CA . GLU A 1 103 ? -14.312 -0.735 1.315 1.00 81.75 103 GLU A CA 1
ATOM 788 C C . GLU A 1 103 ? -14.491 -2.252 1.533 1.00 81.75 103 GLU A C 1
ATOM 790 O O . GLU A 1 103 ? -15.562 -2.802 1.283 1.00 81.75 103 GLU A O 1
ATOM 795 N N . GLN A 1 104 ? -13.449 -2.943 2.003 1.00 81.94 104 GLN A N 1
ATOM 796 C CA . GLN A 1 104 ? -13.378 -4.399 2.177 1.00 81.94 104 GLN A CA 1
ATOM 797 C C . GLN A 1 104 ? -12.680 -4.771 3.494 1.00 81.94 104 GLN A C 1
ATOM 799 O O . GLN A 1 104 ? -11.479 -5.065 3.544 1.00 81.94 104 GLN A O 1
ATOM 804 N N . GLN A 1 105 ? -13.458 -4.821 4.575 1.00 80.31 105 GLN A N 1
ATOM 805 C CA . GLN A 1 105 ? -12.939 -5.075 5.921 1.00 80.31 105 GLN A CA 1
ATOM 806 C C . GLN A 1 105 ? -12.179 -6.410 6.038 1.00 80.31 105 GLN A C 1
ATOM 808 O O . GLN A 1 105 ? -11.119 -6.459 6.667 1.00 80.31 105 GLN A O 1
ATOM 813 N N . ASP A 1 106 ? -12.657 -7.471 5.380 1.00 83.50 106 ASP A N 1
ATOM 814 C CA . ASP A 1 106 ? -12.011 -8.791 5.393 1.00 83.50 106 ASP A CA 1
ATOM 815 C C . ASP A 1 106 ? -10.585 -8.738 4.841 1.00 83.50 106 ASP A C 1
ATOM 817 O O . ASP A 1 106 ? -9.652 -9.278 5.436 1.00 83.50 106 ASP A O 1
ATOM 821 N N . LEU A 1 107 ? -10.388 -8.014 3.737 1.00 79.19 107 LEU A N 1
ATOM 822 C CA . LEU A 1 107 ? -9.077 -7.841 3.122 1.00 79.19 107 LEU A CA 1
ATOM 823 C C . LEU A 1 107 ? -8.132 -7.086 4.071 1.00 79.19 107 LEU A C 1
ATOM 825 O O . LEU A 1 107 ? -6.966 -7.448 4.222 1.00 79.19 107 LEU A O 1
ATOM 829 N N . ALA A 1 108 ? -8.633 -6.069 4.775 1.00 76.62 108 ALA A N 1
ATOM 830 C CA . ALA A 1 108 ? -7.830 -5.324 5.739 1.00 76.62 108 ALA A CA 1
ATOM 831 C C . ALA A 1 108 ? -7.428 -6.148 6.963 1.00 76.62 108 ALA A C 1
ATOM 833 O O . ALA A 1 108 ? -6.291 -5.998 7.432 1.00 76.62 108 ALA A O 1
ATOM 834 N N . LEU A 1 109 ? -8.289 -7.058 7.431 1.00 84.69 109 LEU A N 1
ATOM 835 C CA . LEU A 1 109 ? -7.954 -7.998 8.504 1.00 84.69 109 LEU A CA 1
ATOM 836 C C . LEU A 1 109 ? -6.742 -8.868 8.140 1.00 84.69 109 LEU A C 1
ATOM 838 O O . LEU A 1 109 ? -5.872 -9.070 8.992 1.00 84.69 109 LEU A O 1
ATOM 842 N N . LEU A 1 110 ? -6.598 -9.284 6.874 1.00 85.81 110 LEU A N 1
ATOM 843 C CA . LEU A 1 110 ? -5.406 -10.012 6.404 1.00 85.81 110 LEU A CA 1
ATOM 844 C C . LEU A 1 110 ? -4.113 -9.181 6.524 1.00 85.81 110 LEU A C 1
ATOM 846 O O . LEU A 1 110 ? -3.019 -9.740 6.610 1.00 85.81 110 LEU A O 1
ATOM 850 N N . SER A 1 111 ? -4.222 -7.851 6.562 1.00 83.81 111 SER A N 1
ATOM 851 C CA . SER A 1 111 ? -3.096 -6.915 6.705 1.00 83.81 111 SER A CA 1
ATOM 852 C C . SER A 1 111 ? -2.976 -6.267 8.089 1.00 83.81 111 SER A C 1
ATOM 854 O O . SER A 1 111 ? -2.178 -5.340 8.260 1.00 83.81 111 SER A O 1
ATOM 856 N N . ILE A 1 112 ? -3.699 -6.753 9.105 1.00 88.19 112 ILE A N 1
ATOM 857 C CA . ILE A 1 112 ? -3.673 -6.161 10.454 1.00 88.19 112 ILE A CA 1
ATOM 858 C C . ILE A 1 112 ? -2.251 -6.079 11.033 1.00 88.19 112 ILE A C 1
ATOM 860 O O . ILE A 1 112 ? -1.865 -5.072 11.626 1.00 88.19 112 ILE A O 1
ATOM 864 N N . SER A 1 113 ? -1.430 -7.098 10.778 1.00 88.38 113 SER A N 1
ATOM 865 C CA . SER A 1 113 ? -0.033 -7.169 11.218 1.00 88.38 113 SER A CA 1
ATOM 866 C C . SER A 1 113 ? 0.854 -6.094 10.571 1.00 88.38 113 SER A C 1
ATOM 868 O O . SER A 1 113 ? 1.752 -5.546 11.220 1.00 88.38 113 SER A O 1
ATOM 870 N N . THR A 1 114 ? 0.573 -5.718 9.321 1.00 88.44 114 THR A N 1
ATOM 871 C CA . THR A 1 114 ? 1.237 -4.605 8.627 1.00 88.44 114 THR A CA 1
ATOM 872 C C . THR A 1 114 ? 0.892 -3.270 9.277 1.00 88.44 114 THR A C 1
ATOM 874 O O . THR A 1 114 ? 1.776 -2.429 9.477 1.00 88.44 114 THR A O 1
ATOM 877 N N . PHE A 1 115 ? -0.371 -3.059 9.648 1.00 88.81 115 PHE A N 1
ATOM 878 C CA . PHE A 1 115 ? -0.778 -1.834 10.335 1.00 88.81 115 PHE A CA 1
ATOM 879 C C . PHE A 1 115 ? -0.198 -1.753 11.747 1.00 88.81 115 PHE A C 1
ATOM 881 O O . PHE A 1 115 ? 0.360 -0.722 12.118 1.00 88.81 115 PHE A O 1
ATOM 888 N N . GLN A 1 116 ? -0.198 -2.856 12.498 1.00 90.06 116 GLN A N 1
ATOM 889 C CA . GLN A 1 116 ? 0.455 -2.926 13.811 1.00 90.06 116 GLN A CA 1
ATOM 890 C C . GLN A 1 116 ? 1.938 -2.538 13.740 1.00 90.06 116 GLN A C 1
ATOM 892 O O . GLN A 1 116 ? 2.437 -1.810 14.601 1.00 90.06 116 GLN A O 1
ATOM 897 N N . ARG A 1 117 ? 2.650 -2.980 12.695 1.00 89.38 117 ARG A N 1
ATOM 898 C CA . ARG A 1 117 ? 4.037 -2.562 12.452 1.00 89.38 117 ARG A CA 1
ATOM 899 C C . ARG A 1 117 ? 4.131 -1.085 12.061 1.00 89.38 117 ARG A C 1
ATOM 901 O O . ARG A 1 117 ? 5.016 -0.394 12.557 1.00 89.38 117 ARG A O 1
ATOM 908 N N . GLY A 1 118 ? 3.200 -0.600 11.240 1.00 86.88 118 GLY A N 1
ATOM 909 C CA . GLY A 1 118 ? 3.106 0.803 10.823 1.00 86.88 118 GLY A CA 1
ATOM 910 C C . GLY A 1 118 ? 2.955 1.784 11.989 1.00 86.88 118 GLY A C 1
ATOM 911 O O . GLY A 1 118 ? 3.491 2.888 11.924 1.00 86.88 118 GLY A O 1
ATOM 912 N N . LEU A 1 119 ? 2.332 1.372 13.100 1.00 90.12 119 LEU A N 1
ATOM 913 C CA . LEU A 1 119 ? 2.251 2.189 14.321 1.00 90.12 119 LEU A CA 1
ATOM 914 C C . LEU A 1 119 ? 3.622 2.528 14.931 1.00 90.12 119 LEU A C 1
ATOM 916 O O . LEU A 1 119 ? 3.754 3.524 15.644 1.00 90.12 119 LEU A O 1
ATOM 920 N N . LYS A 1 120 ? 4.636 1.701 14.661 1.00 90.38 120 LYS A N 1
ATOM 921 C CA . LYS A 1 120 ? 6.014 1.872 15.140 1.00 90.38 120 LYS A CA 1
ATOM 922 C C . LYS A 1 120 ? 6.936 2.477 14.072 1.00 90.38 120 LYS A C 1
ATOM 924 O O . LYS A 1 120 ? 8.129 2.616 14.330 1.00 90.38 120 LYS A O 1
ATOM 929 N N . ASP A 1 121 ? 6.424 2.809 12.884 1.00 88.31 121 ASP A N 1
ATOM 930 C CA . ASP A 1 121 ? 7.237 3.386 11.809 1.00 88.31 121 ASP A CA 1
ATOM 931 C C . ASP A 1 121 ? 7.624 4.842 12.151 1.00 88.31 121 ASP A C 1
ATOM 933 O O . ASP A 1 121 ? 6.792 5.596 12.673 1.00 88.31 121 ASP A O 1
ATOM 937 N N . PRO A 1 122 ? 8.875 5.271 11.880 1.00 87.25 122 PRO A N 1
ATOM 938 C CA . PRO A 1 122 ? 9.297 6.652 12.117 1.00 87.25 122 PRO A CA 1
ATOM 939 C C . PRO A 1 122 ? 8.528 7.665 11.254 1.00 87.25 122 PRO A C 1
ATOM 941 O O . PRO A 1 122 ? 8.457 8.846 11.602 1.00 87.25 122 PRO A O 1
ATOM 944 N N . ASN A 1 123 ? 7.943 7.239 10.129 1.00 87.88 123 ASN A N 1
ATOM 945 C CA . ASN A 1 123 ? 7.161 8.107 9.266 1.00 87.88 123 ASN A CA 1
ATOM 946 C C . ASN A 1 123 ? 5.767 8.379 9.856 1.00 87.88 123 ASN A C 1
ATOM 948 O O . ASN A 1 123 ? 4.919 7.492 9.960 1.00 87.88 123 ASN A O 1
ATOM 952 N N . GLN A 1 124 ? 5.495 9.650 10.158 1.00 91.31 124 GLN A N 1
ATOM 953 C CA . GLN A 1 124 ? 4.239 10.074 10.781 1.00 91.31 124 GLN A CA 1
ATOM 954 C C . GLN A 1 124 ? 2.998 9.763 9.930 1.00 91.31 124 GLN A C 1
ATOM 956 O O . GLN A 1 124 ? 1.959 9.426 10.490 1.00 91.31 124 GLN A O 1
ATOM 961 N N . LEU A 1 125 ? 3.098 9.825 8.595 1.00 88.44 125 LEU A N 1
ATOM 962 C CA . LEU A 1 125 ? 1.970 9.535 7.700 1.00 88.44 125 LEU A CA 1
ATOM 963 C C . LEU A 1 125 ? 1.607 8.051 7.720 1.00 88.44 125 LEU A C 1
ATOM 965 O O . LEU A 1 125 ? 0.427 7.703 7.728 1.00 88.44 125 LEU A O 1
ATOM 969 N N . ILE A 1 126 ? 2.619 7.181 7.762 1.00 89.12 126 ILE A N 1
ATOM 970 C CA . ILE A 1 126 ? 2.424 5.732 7.877 1.00 89.12 126 ILE A CA 1
ATOM 971 C C . ILE A 1 126 ? 1.777 5.411 9.225 1.00 89.12 126 ILE A C 1
ATOM 973 O O . ILE A 1 126 ? 0.776 4.696 9.274 1.00 89.12 126 ILE A O 1
ATOM 977 N N . ARG A 1 127 ? 2.287 6.015 10.303 1.00 91.31 127 ARG A N 1
ATOM 978 C CA . ARG A 1 127 ? 1.742 5.844 11.652 1.00 91.31 127 ARG A CA 1
ATOM 979 C C . ARG A 1 127 ? 0.286 6.300 11.758 1.00 91.31 127 ARG A C 1
ATOM 981 O O . ARG A 1 127 ? -0.539 5.564 12.292 1.00 91.31 127 ARG A O 1
ATOM 988 N N . ALA A 1 128 ? -0.042 7.474 11.219 1.00 91.50 128 ALA A N 1
ATOM 989 C CA . ALA A 1 128 ? -1.408 7.994 11.210 1.00 91.50 128 ALA A CA 1
ATOM 990 C C . ALA A 1 128 ? -2.358 7.113 10.380 1.00 91.50 128 ALA A C 1
ATOM 992 O O . ALA A 1 128 ? -3.464 6.813 10.825 1.00 91.50 128 ALA A O 1
ATOM 993 N N . SER A 1 129 ? -1.909 6.646 9.209 1.00 89.62 129 SER A N 1
ATOM 994 C CA . SER A 1 129 ? -2.690 5.752 8.341 1.00 89.62 129 SER A CA 1
ATOM 995 C C . SER A 1 129 ? -3.002 4.425 9.033 1.00 89.62 129 SER A C 1
ATOM 997 O O . SER A 1 129 ? -4.141 3.968 9.019 1.00 89.62 129 SER A O 1
ATOM 999 N N . ALA A 1 130 ? -2.001 3.828 9.686 1.00 89.88 130 ALA A N 1
ATOM 1000 C CA . ALA A 1 130 ? -2.170 2.588 10.432 1.00 89.88 130 ALA A CA 1
ATOM 1001 C C . ALA A 1 130 ? -3.118 2.739 11.625 1.00 89.88 130 ALA A C 1
ATOM 1003 O O . ALA A 1 130 ? -3.961 1.872 11.843 1.00 89.88 130 ALA A O 1
ATOM 1004 N N . LEU A 1 131 ? -3.004 3.843 12.370 1.00 91.62 131 LEU A N 1
ATOM 1005 C CA . LEU A 1 131 ? -3.901 4.128 13.486 1.00 91.62 131 LEU A CA 1
ATOM 1006 C C . LEU A 1 131 ? -5.352 4.237 13.012 1.00 91.62 131 LEU A C 1
ATOM 1008 O O . LEU A 1 131 ? -6.213 3.574 13.576 1.00 91.62 131 LEU A O 1
ATOM 1012 N N . ARG A 1 132 ? -5.601 5.001 11.939 1.00 89.12 132 ARG A N 1
ATOM 1013 C CA . ARG A 1 132 ? -6.942 5.167 11.360 1.00 89.12 132 ARG A CA 1
ATOM 1014 C C . ARG A 1 132 ? -7.583 3.824 11.008 1.00 89.12 132 ARG A C 1
ATOM 1016 O O . ARG A 1 132 ? -8.731 3.593 11.370 1.00 89.12 132 ARG A O 1
ATOM 1023 N N . VAL A 1 133 ? -6.846 2.943 10.328 1.00 87.88 133 VAL A N 1
ATOM 1024 C CA . VAL A 1 133 ? -7.380 1.631 9.932 1.00 87.88 133 VAL A CA 1
ATOM 1025 C C . VAL A 1 133 ? -7.651 0.751 11.146 1.00 87.88 133 VAL A C 1
ATOM 1027 O O . VAL A 1 133 ? -8.705 0.133 11.225 1.00 87.88 133 VAL A O 1
ATOM 1030 N N . LEU A 1 134 ? -6.738 0.703 12.116 1.00 88.94 134 LEU A N 1
ATOM 1031 C CA . LEU A 1 134 ? -6.947 -0.108 13.315 1.00 88.94 134 LEU A CA 1
ATOM 1032 C C . LEU A 1 134 ? -8.141 0.383 14.138 1.00 88.94 134 LEU A C 1
ATOM 1034 O O . LEU A 1 134 ? -8.907 -0.449 14.608 1.00 88.94 134 LEU A O 1
ATOM 1038 N N . SER A 1 135 ? -8.339 1.699 14.264 1.00 87.44 135 SER A N 1
ATOM 1039 C CA . SER A 1 135 ? -9.538 2.262 14.895 1.00 87.44 135 SER A CA 1
ATOM 1040 C C . SER A 1 135 ? -10.814 1.800 14.190 1.00 87.44 135 SER A C 1
ATOM 1042 O O . SER A 1 135 ? -11.711 1.287 14.852 1.00 87.44 135 SER A O 1
ATOM 1044 N N . TYR A 1 136 ? -10.852 1.872 12.855 1.00 83.19 136 TYR A N 1
ATOM 1045 C CA . TYR A 1 136 ? -11.989 1.395 12.061 1.00 83.19 136 TYR A CA 1
ATOM 1046 C C . TYR A 1 136 ? -12.282 -0.098 12.291 1.00 83.19 136 TYR A C 1
ATOM 1048 O O . TYR A 1 136 ? -13.425 -0.492 12.502 1.00 83.19 136 TYR A O 1
ATOM 1056 N N . LEU A 1 137 ? -11.245 -0.939 12.328 1.00 80.94 137 LEU A N 1
ATOM 1057 C CA . LEU A 1 137 ? -11.405 -2.379 12.558 1.00 80.94 137 LEU A CA 1
ATOM 1058 C C . LEU A 1 137 ? -11.878 -2.730 13.979 1.00 80.94 137 LEU A C 1
ATOM 1060 O O . LEU A 1 137 ? -12.457 -3.797 14.171 1.00 80.94 137 LEU A O 1
ATOM 1064 N N . ILE A 1 138 ? -11.599 -1.878 14.971 1.00 78.19 138 ILE A N 1
ATOM 1065 C CA . ILE A 1 138 ? -11.982 -2.098 16.374 1.00 78.19 138 ILE A CA 1
ATOM 1066 C C . ILE A 1 138 ? -13.433 -1.666 16.634 1.00 78.19 138 ILE A C 1
ATOM 1068 O O . ILE A 1 138 ? -14.107 -2.313 17.427 1.00 78.19 138 ILE A O 1
ATOM 1072 N N . GLU A 1 139 ? -13.919 -0.609 15.977 1.00 68.69 139 GLU A N 1
ATOM 1073 C CA . GLU A 1 139 ? -15.271 -0.062 16.199 1.00 68.69 139 GLU A CA 1
ATOM 1074 C C . GLU A 1 139 ? -16.402 -0.911 15.591 1.00 68.69 139 GLU A C 1
ATOM 1076 O O . GLU A 1 139 ? -17.545 -0.814 16.027 1.00 68.69 139 GLU A O 1
ATOM 1081 N N . HIS A 1 140 ? -16.102 -1.769 14.615 1.00 61.12 140 HIS A N 1
ATOM 1082 C CA . HIS A 1 140 ? -17.087 -2.594 13.902 1.00 61.12 140 HIS A CA 1
ATOM 1083 C C . HIS A 1 140 ? -17.239 -4.025 14.461 1.00 61.12 140 HIS A C 1
ATOM 1085 O O . HIS A 1 140 ? -17.548 -4.952 13.710 1.00 61.12 140 HIS A O 1
ATOM 1091 N N . LYS A 1 141 ? -17.009 -4.227 15.762 1.00 51.81 141 LYS A N 1
ATOM 1092 C CA . LYS A 1 141 ? -17.102 -5.534 16.428 1.00 51.81 141 LYS A CA 1
ATOM 1093 C C . LYS A 1 141 ? -18.091 -5.508 17.586 1.00 51.81 141 LYS A C 1
ATOM 1095 O O . LYS A 1 141 ? -18.821 -6.512 17.727 1.00 51.81 141 LYS A O 1
#